Protein AF-A0AAX3M0J1-F1 (afdb_monomer_lite)

Secondary structure (DSSP, 8-state):
-----HHHHHHHHHHHHHHTTTT-TTSS-TTTHHHHHHHHHHHHHHHHHHTT-PPPHHHHHHHHHHHHHHHHHTTTT-TTSS-TTTHHHHHHHHHHHHHHHHHHH-

Radius of gyration: 13.35 Å; chains: 1; bounding box: 36×24×36 Å

Structure (mmCIF, N/CA/C/O backbone):
data_AF-A0AAX3M0J1-F1
#
_entry.id   AF-A0AAX3M0J1-F1
#
loop_
_atom_site.group_PDB
_atom_site.id
_atom_site.type_symbol
_atom_site.label_atom_id
_atom_site.label_alt_id
_atom_site.label_comp_id
_atom_site.label_asym_id
_atom_site.label_entity_id
_atom_site.label_seq_id
_atom_site.pdbx_PDB_ins_code
_atom_site.Cartn_x
_atom_site.Cartn_y
_atom_site.Cartn_z
_atom_site.occupancy
_atom_site.B_iso_or_equiv
_atom_site.auth_seq_id
_atom_site.auth_comp_id
_atom_site.auth_asym_id
_atom_site.auth_atom_id
_atom_site.pdbx_PDB_model_num
ATOM 1 N N . MET A 1 1 ? 8.842 8.245 16.466 1.00 41.84 1 MET A N 1
ATOM 2 C CA . MET A 1 1 ? 8.418 8.727 15.136 1.00 41.84 1 MET A CA 1
ATOM 3 C C . MET A 1 1 ? 7.185 9.591 15.330 1.00 41.84 1 MET A C 1
ATOM 5 O O . MET A 1 1 ? 6.396 9.239 16.206 1.00 41.84 1 MET A O 1
ATOM 9 N N . PRO A 1 2 ? 7.037 10.729 14.630 1.00 50.03 2 PRO A N 1
ATOM 10 C CA . PRO A 1 2 ? 5.762 11.441 14.622 1.00 50.03 2 PRO A CA 1
ATOM 11 C C . PRO A 1 2 ? 4.658 10.449 14.244 1.00 50.03 2 PRO A C 1
ATOM 13 O O . PRO A 1 2 ? 4.861 9.581 13.398 1.00 50.03 2 PRO A O 1
ATOM 16 N N . GLN A 1 3 ? 3.536 10.514 14.950 1.00 72.75 3 GLN A N 1
ATOM 17 C CA . GLN A 1 3 ? 2.428 9.594 14.745 1.00 72.75 3 GLN A CA 1
ATOM 18 C C . GLN A 1 3 ? 1.846 9.859 13.352 1.00 72.75 3 GLN A C 1
ATOM 20 O O . GLN A 1 3 ? 1.326 10.943 13.101 1.00 72.75 3 GLN A O 1
ATOM 25 N N . LEU A 1 4 ? 2.021 8.911 12.426 1.00 88.25 4 LEU A N 1
ATOM 26 C CA . LEU A 1 4 ? 1.467 9.014 11.080 1.00 88.25 4 LEU A CA 1
ATOM 27 C C . LEU A 1 4 ? -0.063 9.045 11.183 1.00 88.25 4 LEU A C 1
ATOM 29 O O . LEU A 1 4 ? -0.662 8.186 11.830 1.00 88.25 4 LEU A O 1
ATOM 33 N N . GLU A 1 5 ? -0.701 10.032 10.561 1.00 94.75 5 GLU A N 1
ATOM 34 C CA . GLU A 1 5 ? -2.160 10.149 10.572 1.00 94.75 5 GLU A CA 1
ATOM 35 C C . GLU A 1 5 ? -2.789 9.348 9.416 1.00 94.75 5 GLU A C 1
ATOM 37 O O . GLU A 1 5 ? -2.217 9.303 8.320 1.00 94.75 5 GLU A O 1
ATOM 42 N N . PRO A 1 6 ? -4.014 8.797 9.564 1.00 96.25 6 PRO A N 1
ATOM 43 C CA . PRO A 1 6 ? -4.649 7.996 8.512 1.00 96.25 6 PRO A CA 1
ATOM 44 C C . PRO A 1 6 ? -4.729 8.694 7.146 1.00 96.25 6 PRO A C 1
ATOM 46 O O . PRO A 1 6 ? -4.497 8.082 6.105 1.00 96.25 6 PRO A O 1
ATOM 49 N N . LYS A 1 7 ? -4.992 10.008 7.130 1.00 96.12 7 LYS A N 1
ATOM 50 C CA . LYS A 1 7 ? -5.038 10.801 5.888 1.00 96.12 7 LYS A CA 1
ATOM 51 C C . LYS A 1 7 ? -3.669 10.931 5.211 1.00 96.12 7 LYS A C 1
ATOM 53 O O . LYS A 1 7 ? -3.607 10.984 3.981 1.00 96.12 7 LYS A O 1
ATOM 58 N N . GLN A 1 8 ? -2.591 10.990 5.994 1.00 96.81 8 GLN A N 1
ATOM 59 C CA . GLN A 1 8 ? -1.225 11.048 5.473 1.00 96.81 8 GLN A CA 1
ATOM 60 C C . GLN A 1 8 ? -0.845 9.696 4.870 1.00 96.81 8 GLN A C 1
ATOM 62 O O . GLN A 1 8 ? -0.467 9.658 3.703 1.00 96.81 8 GLN A O 1
ATOM 67 N N . ALA A 1 9 ? -1.071 8.600 5.604 1.00 97.31 9 ALA A N 1
ATOM 68 C CA . ALA A 1 9 ? -0.855 7.240 5.108 1.00 97.31 9 ALA A CA 1
ATOM 69 C C . ALA A 1 9 ? -1.608 6.984 3.791 1.00 97.31 9 ALA A C 1
ATOM 71 O O . ALA A 1 9 ? -1.021 6.523 2.816 1.00 97.31 9 ALA A O 1
ATOM 72 N N . ALA A 1 10 ? -2.881 7.389 3.715 1.00 98.00 10 ALA A N 1
ATOM 73 C CA . ALA A 1 10 ? -3.682 7.254 2.499 1.00 98.00 10 ALA A CA 1
ATOM 74 C C . ALA A 1 10 ? -3.062 7.990 1.301 1.00 98.00 10 ALA A C 1
ATOM 76 O O . ALA A 1 10 ? -3.041 7.463 0.194 1.00 98.00 10 ALA A O 1
ATOM 77 N N . SER A 1 11 ? -2.552 9.204 1.524 1.00 98.12 11 SER A N 1
ATOM 78 C CA . SER A 1 11 ? -1.923 10.012 0.473 1.00 98.12 11 SER A CA 1
ATOM 79 C C . SER A 1 11 ? -0.589 9.422 0.012 1.00 98.12 11 SER A C 1
ATOM 81 O O . SER A 1 11 ? -0.258 9.509 -1.166 1.00 98.12 11 SER A O 1
ATOM 83 N N . ILE A 1 12 ? 0.180 8.822 0.923 1.00 98.25 12 ILE A N 1
ATOM 84 C CA . ILE A 1 12 ? 1.450 8.165 0.596 1.00 98.25 12 ILE A CA 1
ATOM 85 C C . ILE A 1 12 ? 1.195 6.900 -0.233 1.00 98.25 12 ILE A C 1
ATOM 87 O O . ILE A 1 12 ? 1.808 6.740 -1.283 1.00 98.25 12 ILE A O 1
ATOM 91 N N . ILE A 1 13 ? 0.241 6.052 0.168 1.00 98.06 13 ILE A N 1
ATOM 92 C CA . ILE A 1 13 ? -0.112 4.836 -0.588 1.00 98.06 13 ILE A CA 1
ATOM 93 C C . ILE A 1 13 ? -0.661 5.200 -1.978 1.00 98.06 13 ILE A C 1
ATOM 95 O O . ILE A 1 13 ? -0.344 4.545 -2.965 1.00 98.06 13 ILE A O 1
ATOM 99 N N . GLU A 1 14 ? -1.438 6.279 -2.098 1.00 98.19 14 GLU A N 1
ATOM 100 C CA . GLU A 1 14 ? -1.921 6.765 -3.399 1.00 98.19 14 GLU A CA 1
ATOM 101 C C . GLU A 1 14 ? -0.766 7.206 -4.314 1.00 98.19 14 GLU A C 1
ATOM 103 O O . GLU A 1 14 ? -0.765 6.890 -5.504 1.00 98.19 14 GLU A O 1
ATOM 108 N N . LYS A 1 15 ? 0.257 7.872 -3.759 1.00 98.12 15 LYS A N 1
ATOM 109 C CA . LYS A 1 15 ? 1.487 8.197 -4.496 1.00 98.12 15 LYS A CA 1
ATOM 110 C C . LYS A 1 15 ? 2.285 6.950 -4.861 1.00 98.12 15 LYS A C 1
ATOM 112 O O . LYS A 1 15 ? 2.842 6.920 -5.949 1.00 98.12 15 LYS A O 1
ATOM 117 N N . TRP A 1 16 ? 2.335 5.944 -3.987 1.00 97.19 16 TRP A N 1
ATOM 118 C CA . TRP A 1 16 ? 3.018 4.677 -4.260 1.00 97.19 16 TRP A CA 1
ATOM 119 C C . TRP A 1 16 ? 2.412 3.964 -5.469 1.00 97.19 16 TRP A C 1
ATOM 121 O O . TRP A 1 16 ? 3.145 3.601 -6.381 1.00 97.19 16 TRP A O 1
ATOM 131 N N . ILE A 1 17 ? 1.078 3.866 -5.535 1.00 97.69 17 ILE A N 1
ATOM 132 C CA . ILE A 1 17 ? 0.366 3.280 -6.684 1.00 97.69 17 ILE A CA 1
ATOM 133 C C . ILE A 1 17 ? 0.780 3.955 -8.000 1.00 97.69 17 ILE A C 1
ATOM 135 O O . ILE A 1 17 ? 0.978 3.270 -9.003 1.00 97.69 17 ILE A O 1
ATOM 139 N N . ALA A 1 18 ? 0.905 5.286 -7.995 1.00 96.94 18 ALA A N 1
ATOM 140 C CA . ALA A 1 18 ? 1.310 6.054 -9.168 1.00 96.94 18 ALA A CA 1
ATOM 141 C C . ALA A 1 18 ? 2.808 5.911 -9.483 1.00 96.94 18 ALA A C 1
ATOM 143 O O . ALA A 1 18 ? 3.170 5.736 -10.637 1.00 96.94 18 ALA A O 1
ATOM 144 N N . PHE A 1 19 ? 3.674 5.972 -8.470 1.00 94.81 19 PHE A N 1
ATOM 145 C CA . PHE A 1 19 ? 5.121 5.803 -8.623 1.00 94.81 19 PHE A CA 1
ATOM 146 C C . PHE A 1 19 ? 5.478 4.423 -9.180 1.00 94.81 19 PHE A C 1
ATOM 148 O O . PHE A 1 19 ? 6.333 4.311 -10.049 1.00 94.81 19 PHE A O 1
ATOM 155 N N . TYR A 1 20 ? 4.794 3.389 -8.694 1.00 93.94 20 TYR A N 1
ATOM 156 C CA . TYR A 1 20 ? 4.996 2.002 -9.093 1.00 93.94 20 TYR A CA 1
ATOM 157 C C . TYR A 1 20 ? 4.130 1.611 -10.303 1.00 93.94 20 TYR A C 1
ATOM 159 O O . TYR A 1 20 ? 3.994 0.435 -10.610 1.00 93.94 20 TYR A O 1
ATOM 167 N N . ASP A 1 21 ? 3.482 2.572 -10.972 1.00 95.06 21 ASP A N 1
ATOM 168 C CA . ASP A 1 21 ? 2.707 2.361 -12.202 1.00 95.06 21 ASP A CA 1
ATOM 169 C C . ASP A 1 21 ? 1.727 1.162 -12.141 1.00 95.06 21 ASP A C 1
ATOM 171 O O . ASP A 1 21 ? 1.493 0.451 -13.124 1.00 95.06 21 ASP A O 1
ATOM 175 N N . MET A 1 22 ? 1.109 0.916 -10.978 1.00 96.06 22 MET A N 1
ATOM 176 C CA . MET A 1 22 ? 0.355 -0.328 -10.739 1.00 96.06 22 MET A CA 1
ATOM 177 C C . MET A 1 22 ? -0.923 -0.438 -11.587 1.00 96.06 22 MET A C 1
ATOM 179 O O . MET A 1 22 ? -1.473 -1.523 -11.786 1.00 96.06 22 MET A O 1
ATOM 183 N N . ASP A 1 23 ? -1.427 0.688 -12.091 1.00 93.94 23 ASP A N 1
ATOM 184 C CA . ASP A 1 23 ? -2.578 0.741 -12.995 1.00 93.94 23 ASP A CA 1
ATOM 185 C C . ASP A 1 23 ? -2.206 0.525 -14.471 1.00 93.94 23 ASP A C 1
ATOM 187 O O . ASP A 1 23 ? -3.087 0.306 -15.307 1.00 93.94 23 ASP A O 1
ATOM 191 N N . ASN A 1 24 ? -0.918 0.567 -14.815 1.00 94.44 24 ASN A N 1
ATOM 192 C CA . ASN A 1 24 ? -0.455 0.507 -16.191 1.00 94.44 24 ASN A CA 1
ATOM 193 C C . ASN A 1 24 ? -0.037 -0.915 -16.579 1.00 94.44 24 ASN A C 1
ATOM 195 O O . ASN A 1 24 ? 1.117 -1.296 -16.436 1.00 94.44 24 ASN A O 1
ATOM 199 N N . ALA A 1 25 ? -0.950 -1.683 -17.180 1.00 93.81 25 ALA A N 1
ATOM 200 C CA . ALA A 1 25 ? -0.672 -3.044 -17.661 1.00 93.81 25 ALA A CA 1
ATOM 201 C C . ALA A 1 25 ? 0.529 -3.170 -18.616 1.00 93.81 25 ALA A C 1
ATOM 203 O O . ALA A 1 25 ? 1.035 -4.266 -18.813 1.00 93.81 25 ALA A O 1
ATOM 204 N N . LYS A 1 26 ? 0.952 -2.074 -19.257 1.00 95.69 26 LYS A N 1
ATOM 205 C CA . LYS A 1 26 ? 2.095 -2.070 -20.180 1.00 95.69 26 LYS A CA 1
ATOM 206 C C . LYS A 1 26 ? 3.432 -1.805 -19.486 1.00 95.69 26 LYS A C 1
ATOM 208 O O . LYS A 1 26 ? 4.456 -1.967 -20.136 1.00 95.69 26 LYS A O 1
ATOM 213 N N . ALA A 1 27 ? 3.417 -1.365 -18.227 1.00 93.50 27 ALA A N 1
ATOM 214 C CA . ALA A 1 27 ? 4.618 -1.201 -17.409 1.00 93.50 27 ALA A CA 1
ATOM 215 C C . ALA A 1 27 ? 5.101 -2.531 -16.806 1.00 93.50 27 ALA A C 1
ATOM 217 O O . ALA A 1 27 ? 6.188 -2.580 -16.244 1.00 93.50 27 ALA A O 1
ATOM 218 N N . TRP A 1 28 ? 4.301 -3.593 -16.940 1.00 94.88 28 TRP A N 1
ATOM 219 C CA . TRP A 1 28 ? 4.502 -4.874 -16.277 1.00 94.88 28 TRP A CA 1
ATOM 220 C C . TRP A 1 28 ? 4.569 -6.020 -17.272 1.00 94.88 28 TRP A C 1
ATOM 222 O O . TRP A 1 28 ? 3.872 -6.022 -18.295 1.00 94.88 28 TRP A O 1
ATOM 232 N N . ASP A 1 29 ? 5.360 -7.031 -16.925 1.00 94.81 29 ASP A N 1
ATOM 233 C CA . ASP A 1 29 ? 5.315 -8.308 -17.612 1.00 94.81 29 ASP A CA 1
ATOM 234 C C . ASP A 1 29 ? 3.943 -8.960 -17.426 1.00 94.81 29 ASP A C 1
ATOM 236 O O . ASP A 1 29 ? 3.252 -8.786 -16.419 1.00 94.81 29 ASP A O 1
ATOM 240 N N . LYS A 1 30 ? 3.508 -9.703 -18.447 1.00 93.50 30 LYS A N 1
ATOM 241 C CA . LYS A 1 30 ? 2.152 -10.273 -18.487 1.00 93.50 30 LYS A CA 1
ATOM 242 C C . LYS A 1 30 ? 1.883 -11.252 -17.350 1.00 93.50 30 LYS A C 1
ATOM 244 O O . LYS A 1 30 ? 0.725 -11.384 -16.956 1.00 93.50 30 LYS A O 1
ATOM 249 N N . ASP A 1 31 ? 2.926 -11.922 -16.878 1.00 94.88 31 ASP A N 1
ATOM 250 C CA . ASP A 1 31 ? 2.833 -12.926 -15.823 1.00 94.88 31 ASP A CA 1
ATOM 251 C C . ASP A 1 31 ? 2.810 -12.272 -14.429 1.00 94.88 31 ASP A C 1
ATOM 253 O O . ASP A 1 31 ? 2.113 -12.767 -13.544 1.00 94.88 31 ASP A O 1
ATOM 257 N N . ASP A 1 32 ? 3.437 -11.100 -14.272 1.00 92.06 32 ASP A N 1
ATOM 258 C CA . ASP A 1 32 ? 3.481 -10.348 -13.008 1.00 92.06 32 ASP A CA 1
ATOM 259 C C . ASP A 1 32 ? 2.281 -9.409 -12.842 1.00 92.06 32 ASP A C 1
ATOM 261 O O . ASP A 1 32 ? 1.769 -9.201 -11.738 1.00 92.06 32 ASP A O 1
ATOM 265 N N . TYR A 1 33 ? 1.774 -8.848 -13.944 1.00 94.94 33 TYR A N 1
ATOM 266 C CA . TYR A 1 33 ? 0.700 -7.858 -13.895 1.00 94.94 33 TYR A CA 1
ATOM 267 C C . TYR A 1 33 ? -0.566 -8.311 -13.137 1.00 94.94 33 TYR A C 1
ATOM 269 O O . TYR A 1 33 ? -1.164 -7.479 -12.448 1.00 94.94 33 TYR A O 1
ATOM 277 N N . PRO A 1 34 ? -1.013 -9.584 -13.194 1.00 95.56 34 PRO A N 1
ATOM 278 C CA . PRO A 1 34 ? -2.128 -10.053 -12.375 1.00 95.56 34 PRO A CA 1
ATOM 279 C C . PRO A 1 34 ? -1.917 -9.832 -10.872 1.00 95.56 34 PRO A C 1
ATOM 281 O O . PRO A 1 34 ? -2.851 -9.394 -10.191 1.00 95.56 34 PRO A O 1
ATOM 284 N N . PHE A 1 35 ? -0.704 -10.081 -10.368 1.00 94.75 35 PHE A N 1
ATOM 285 C CA . PHE A 1 35 ? -0.339 -9.812 -8.979 1.00 94.75 35 PHE A CA 1
ATOM 286 C C . PHE A 1 35 ? -0.383 -8.307 -8.700 1.00 94.75 35 PHE A C 1
ATOM 288 O O . PHE A 1 35 ? -1.130 -7.869 -7.824 1.00 94.75 35 PHE A O 1
ATOM 295 N N . ILE A 1 36 ? 0.288 -7.498 -9.527 1.00 96.88 36 ILE A N 1
ATOM 296 C CA . ILE A 1 36 ? 0.321 -6.033 -9.383 1.00 96.88 36 ILE A CA 1
ATOM 297 C C . ILE A 1 36 ? -1.088 -5.430 -9.360 1.00 96.88 36 ILE A C 1
ATOM 299 O O . ILE A 1 36 ? -1.425 -4.609 -8.503 1.00 96.88 36 ILE A O 1
ATOM 303 N N . GLN A 1 37 ? -1.958 -5.868 -10.270 1.00 96.69 37 GLN A N 1
ATOM 304 C CA . GLN A 1 37 ? -3.333 -5.392 -10.341 1.00 96.69 37 GLN A CA 1
ATOM 305 C C . GLN A 1 37 ? -4.143 -5.795 -9.098 1.00 96.69 37 GLN A C 1
ATOM 307 O O . GLN A 1 37 ? -4.974 -5.011 -8.624 1.00 96.69 37 GLN A O 1
ATOM 312 N N . SER A 1 38 ? -3.945 -7.010 -8.580 1.00 96.94 38 SER A N 1
ATOM 313 C CA . SER A 1 38 ? -4.584 -7.467 -7.342 1.00 96.94 38 SER A CA 1
ATOM 314 C C . SER A 1 38 ? -4.153 -6.601 -6.1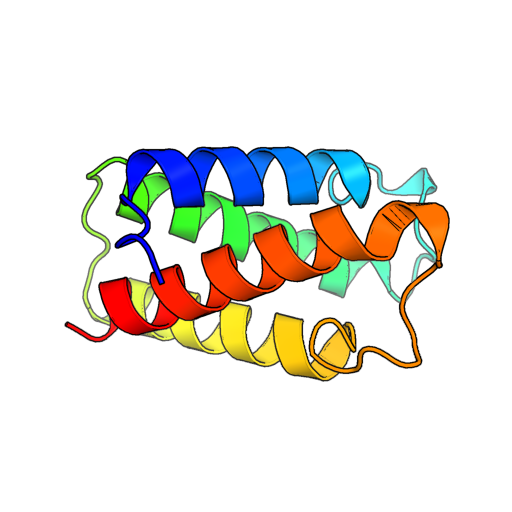55 1.00 96.94 38 SER A C 1
ATOM 316 O O . SER A 1 38 ? -5.002 -6.042 -5.455 1.00 96.94 38 SER A O 1
ATOM 318 N N . SER A 1 39 ? -2.848 -6.382 -6.006 1.00 97.56 39 SER A N 1
ATOM 319 C CA . SER A 1 39 ? -2.255 -5.560 -4.949 1.00 97.56 39 SER A CA 1
ATOM 320 C C . SER A 1 39 ? -2.718 -4.102 -5.028 1.00 97.56 39 SER A C 1
ATOM 322 O O . SER A 1 39 ? -3.096 -3.514 -4.015 1.00 97.56 39 SER A O 1
ATOM 324 N N . CYS A 1 40 ? -2.858 -3.536 -6.233 1.00 97.88 40 CYS A N 1
ATOM 325 C CA . CYS A 1 40 ? -3.435 -2.200 -6.429 1.00 97.88 40 CYS A CA 1
ATOM 326 C C . CYS A 1 40 ? -4.875 -2.103 -5.886 1.00 97.88 40 CYS A C 1
ATOM 328 O O . CYS A 1 40 ? -5.245 -1.128 -5.223 1.00 97.88 40 CYS A O 1
ATOM 330 N N . LYS A 1 41 ? -5.710 -3.131 -6.106 1.00 98.06 41 LYS A N 1
ATOM 331 C CA . LYS A 1 41 ? -7.083 -3.173 -5.561 1.00 98.06 41 LYS A CA 1
ATOM 332 C C . LYS A 1 41 ? -7.081 -3.245 -4.033 1.00 98.06 41 LYS A C 1
ATOM 334 O O . LYS A 1 41 ? -7.915 -2.589 -3.397 1.00 98.06 41 LYS A O 1
ATOM 339 N N . VAL A 1 42 ? -6.155 -4.004 -3.447 1.00 98.19 42 VAL A N 1
ATOM 340 C CA . VAL A 1 42 ? -5.970 -4.078 -1.991 1.00 98.19 42 VAL A CA 1
ATOM 341 C C . VAL A 1 42 ? -5.574 -2.711 -1.435 1.00 98.19 42 VAL A C 1
ATOM 343 O O . VAL A 1 42 ? -6.261 -2.195 -0.552 1.00 98.19 42 VAL A O 1
ATOM 346 N N . MET A 1 43 ? -4.561 -2.062 -2.011 1.00 98.38 43 MET A N 1
ATOM 347 C CA . MET A 1 43 ? -4.106 -0.735 -1.588 1.00 98.38 43 MET A CA 1
ATOM 348 C C . MET A 1 43 ? -5.203 0.326 -1.704 1.00 98.38 43 MET A C 1
ATOM 350 O O . MET A 1 43 ? -5.407 1.117 -0.786 1.00 98.38 43 MET A O 1
ATOM 354 N N . ARG A 1 44 ? -5.997 0.312 -2.781 1.00 98.38 44 ARG A N 1
ATOM 355 C CA . ARG A 1 44 ? -7.162 1.205 -2.921 1.00 98.38 44 ARG A CA 1
ATOM 356 C C . ARG A 1 44 ? -8.229 0.957 -1.859 1.00 98.38 44 ARG A C 1
ATOM 358 O O . ARG A 1 44 ? -8.850 1.907 -1.380 1.00 98.38 44 ARG A O 1
ATOM 365 N N . SER A 1 45 ? -8.440 -0.297 -1.475 1.00 98.25 45 SER A N 1
ATOM 366 C CA . SER A 1 45 ? -9.358 -0.650 -0.386 1.00 98.25 45 SER A CA 1
ATOM 367 C C . SER A 1 45 ? -8.823 -0.163 0.965 1.00 98.25 45 SER A C 1
ATOM 369 O O . SER A 1 45 ? -9.577 0.394 1.764 1.00 98.25 45 SER A O 1
ATOM 371 N N . ALA A 1 46 ? -7.512 -0.271 1.182 1.00 98.00 46 ALA A N 1
ATOM 372 C CA . ALA A 1 46 ? -6.828 0.260 2.354 1.00 98.00 46 ALA A CA 1
ATOM 373 C C . ALA A 1 46 ? -6.946 1.796 2.443 1.00 98.00 46 ALA A C 1
ATOM 375 O O . ALA A 1 46 ? -7.337 2.328 3.482 1.00 98.00 46 ALA A O 1
ATOM 376 N N . ILE A 1 47 ? -6.741 2.510 1.327 1.00 98.44 47 ILE A N 1
ATOM 377 C CA . ILE A 1 47 ? -6.959 3.964 1.213 1.00 98.44 47 ILE A CA 1
ATOM 378 C C . ILE A 1 47 ? -8.395 4.341 1.601 1.00 98.44 47 ILE A C 1
ATOM 380 O O . ILE A 1 47 ? -8.601 5.309 2.337 1.00 98.44 47 ILE A O 1
ATOM 384 N N . GLN A 1 48 ? -9.405 3.596 1.135 1.00 97.88 48 GLN A N 1
ATOM 385 C CA . GLN A 1 48 ? -10.801 3.858 1.510 1.00 97.88 48 GLN A CA 1
ATOM 386 C C . GLN A 1 48 ? -11.023 3.716 3.022 1.00 97.88 48 GLN A C 1
ATOM 388 O O . GLN A 1 48 ? -11.680 4.571 3.622 1.00 97.88 48 GLN A O 1
ATOM 393 N N . ALA A 1 49 ? -10.442 2.686 3.640 1.00 97.25 49 ALA A N 1
ATOM 394 C CA . ALA A 1 49 ? -10.538 2.470 5.079 1.00 97.25 49 ALA A CA 1
ATOM 395 C C . ALA A 1 49 ? -9.872 3.599 5.884 1.00 97.25 49 ALA A C 1
ATOM 397 O O . ALA A 1 49 ? -10.491 4.147 6.796 1.00 97.25 49 ALA A O 1
ATOM 398 N N . LEU A 1 50 ? -8.667 4.021 5.491 1.00 97.06 50 LEU A N 1
ATOM 399 C CA . LEU A 1 50 ? -7.952 5.156 6.092 1.00 97.06 50 LEU A CA 1
ATOM 400 C C . LEU A 1 50 ? -8.708 6.486 5.944 1.00 97.06 50 LEU A C 1
ATOM 402 O O . LEU A 1 50 ? -8.611 7.366 6.799 1.00 97.06 50 LEU A O 1
ATOM 406 N N . ARG A 1 51 ? -9.493 6.638 4.870 1.00 97.06 51 ARG A N 1
ATOM 407 C CA . ARG A 1 51 ? -10.373 7.795 4.630 1.00 97.06 51 ARG A CA 1
ATOM 408 C C . ARG A 1 51 ? -11.711 7.709 5.386 1.00 97.06 51 ARG A C 1
ATOM 410 O O . ARG A 1 51 ? -12.558 8.580 5.206 1.00 97.06 51 ARG A O 1
ATOM 417 N N . GLY A 1 52 ? -11.894 6.710 6.254 1.00 94.56 52 GLY A N 1
ATOM 418 C CA . GLY A 1 52 ? -13.043 6.582 7.156 1.00 94.56 52 GLY A CA 1
ATOM 419 C C . GLY A 1 52 ? -14.156 5.653 6.666 1.00 94.56 52 GLY A C 1
ATOM 420 O O . GLY A 1 52 ? -15.170 5.511 7.349 1.00 94.56 52 GLY A O 1
ATOM 421 N N . LYS A 1 53 ? -13.994 4.988 5.515 1.00 95.06 53 LYS A N 1
ATOM 422 C CA . LYS A 1 53 ? -14.955 3.982 5.045 1.00 95.06 53 LYS A CA 1
ATOM 423 C C . LYS A 1 53 ? -14.633 2.631 5.681 1.00 95.06 53 LYS A C 1
ATOM 425 O O . LYS A 1 53 ? -13.871 1.848 5.124 1.00 95.06 53 LYS A O 1
ATOM 430 N N . ALA A 1 54 ? -15.207 2.374 6.853 1.00 88.94 54 ALA A N 1
ATOM 431 C CA . ALA A 1 54 ? -14.956 1.151 7.610 1.00 88.94 54 ALA A CA 1
ATOM 432 C C . ALA A 1 54 ? -15.349 -0.111 6.804 1.00 88.94 54 ALA A C 1
ATOM 434 O O . ALA A 1 54 ? -16.531 -0.276 6.492 1.00 88.94 54 ALA A O 1
ATOM 435 N N . PRO A 1 55 ? -14.394 -1.001 6.470 1.00 92.81 55 PRO A N 1
ATOM 436 C CA . PRO A 1 55 ? -14.695 -2.272 5.815 1.00 92.81 55 PRO A CA 1
ATOM 437 C C . PRO A 1 55 ? -15.319 -3.262 6.806 1.00 92.81 55 PRO A C 1
ATOM 439 O O . PRO A 1 55 ? -15.079 -3.184 8.020 1.00 92.81 55 PRO A O 1
ATOM 442 N N . ALA A 1 56 ? -16.080 -4.231 6.295 1.00 94.81 56 ALA A N 1
ATOM 443 C CA . ALA A 1 56 ? -16.594 -5.324 7.116 1.00 94.81 56 ALA A CA 1
ATOM 444 C C . ALA A 1 56 ? -15.434 -6.162 7.706 1.00 94.81 56 ALA A C 1
ATOM 446 O O . ALA A 1 56 ? -14.349 -6.201 7.125 1.00 94.81 56 ALA A O 1
ATOM 447 N N . PRO A 1 57 ? -15.611 -6.876 8.837 1.00 92.75 57 PRO A N 1
ATOM 448 C CA . PRO A 1 57 ? -14.507 -7.592 9.491 1.00 92.75 57 PRO A CA 1
ATOM 449 C C . PRO A 1 57 ? -13.769 -8.603 8.595 1.00 92.75 57 PRO A C 1
ATOM 451 O O . PRO A 1 57 ? -12.552 -8.748 8.682 1.00 92.75 57 PRO A O 1
ATOM 454 N N . ASN A 1 58 ? -14.492 -9.295 7.714 1.00 93.88 58 ASN A N 1
ATOM 455 C CA . ASN A 1 58 ? -13.921 -10.228 6.741 1.00 93.88 58 ASN A CA 1
ATOM 456 C C . ASN A 1 58 ? -13.130 -9.512 5.633 1.00 93.88 58 ASN A C 1
ATOM 458 O O . ASN A 1 58 ? -12.057 -9.975 5.259 1.00 93.88 58 ASN A O 1
ATOM 462 N N . GLU A 1 59 ? -13.639 -8.392 5.120 1.00 94.81 59 GLU A N 1
ATOM 463 C CA . GLU A 1 59 ? -12.943 -7.544 4.147 1.00 94.81 59 GLU A CA 1
ATOM 464 C C . GLU A 1 59 ? -11.681 -6.955 4.761 1.00 94.81 59 GLU A C 1
ATOM 466 O O . GLU A 1 59 ? -10.626 -6.955 4.139 1.00 94.81 59 GLU A O 1
ATOM 471 N N . ARG A 1 60 ? -11.767 -6.537 6.022 1.00 9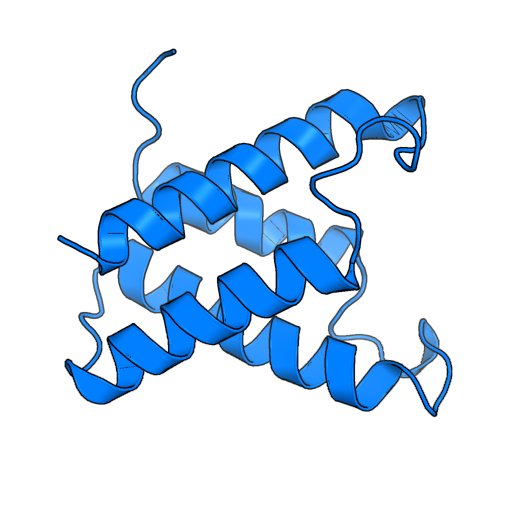5.62 60 ARG A N 1
ATOM 472 C CA . ARG A 1 60 ? -10.641 -5.998 6.764 1.00 95.62 60 ARG A CA 1
ATOM 473 C C . ARG A 1 60 ? -9.474 -6.981 6.841 1.00 95.62 60 ARG A C 1
ATOM 475 O O . ARG A 1 60 ? -8.349 -6.605 6.535 1.00 95.62 60 ARG A O 1
ATOM 482 N N . ARG A 1 61 ? -9.750 -8.246 7.181 1.00 95.69 61 ARG A N 1
ATOM 483 C CA . ARG A 1 61 ? -8.737 -9.318 7.200 1.00 95.69 61 ARG A CA 1
ATOM 484 C C . ARG A 1 61 ? -8.114 -9.553 5.827 1.00 95.69 61 ARG A C 1
ATOM 486 O O . ARG A 1 61 ? -6.915 -9.764 5.750 1.00 95.69 61 ARG A O 1
ATOM 493 N N . LYS A 1 62 ? -8.912 -9.490 4.755 1.00 96.50 62 LYS A N 1
ATOM 494 C CA . LYS A 1 62 ? -8.406 -9.623 3.379 1.00 96.50 62 LYS A CA 1
ATOM 495 C C . LYS A 1 62 ? -7.502 -8.461 2.977 1.00 96.50 62 LYS A C 1
ATOM 497 O O . LYS A 1 62 ? -6.517 -8.689 2.293 1.00 96.50 62 LYS A O 1
ATOM 502 N N . ILE A 1 63 ? -7.836 -7.236 3.391 1.00 97.75 63 ILE A N 1
ATOM 503 C CA . ILE A 1 63 ? -6.994 -6.063 3.133 1.00 97.75 63 ILE A CA 1
ATOM 504 C C . ILE A 1 63 ? -5.663 -6.209 3.870 1.00 97.75 63 ILE A C 1
ATOM 506 O O . ILE A 1 63 ? -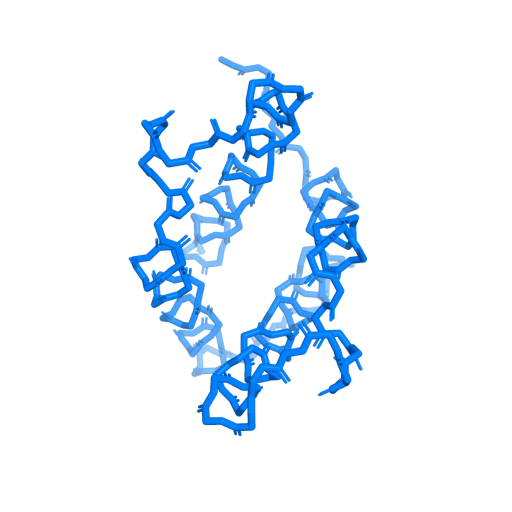4.629 -5.986 3.265 1.00 97.75 63 ILE A O 1
ATOM 510 N N . VAL A 1 64 ? -5.691 -6.609 5.145 1.00 97.88 64 VAL A N 1
ATOM 511 C CA . VAL A 1 64 ? -4.472 -6.851 5.931 1.00 97.88 64 VAL A CA 1
ATOM 512 C C . VAL A 1 64 ? -3.597 -7.915 5.271 1.00 97.88 64 VAL A C 1
ATOM 514 O O . VAL A 1 64 ? -2.461 -7.605 4.943 1.00 97.88 64 VAL A O 1
ATOM 517 N N . ALA A 1 65 ? -4.151 -9.099 4.987 1.00 97.50 65 ALA A N 1
ATOM 518 C CA . ALA A 1 65 ? -3.399 -10.184 4.356 1.00 97.50 65 ALA A CA 1
ATOM 519 C C . ALA A 1 65 ? -2.792 -9.756 3.012 1.00 97.50 65 ALA A C 1
ATOM 521 O O . ALA A 1 65 ? -1.611 -9.945 2.791 1.00 97.50 65 ALA A O 1
ATOM 522 N N . GLY A 1 66 ? -3.558 -9.081 2.148 1.00 97.62 66 GLY A N 1
ATOM 523 C CA . GLY A 1 66 ? -3.025 -8.637 0.859 1.00 97.62 66 GLY A CA 1
ATOM 524 C C . GLY A 1 66 ? -1.985 -7.510 0.949 1.00 97.62 66 GLY A C 1
ATOM 525 O O . GLY A 1 66 ? -1.224 -7.324 0.006 1.00 97.62 66 GLY A O 1
ATOM 526 N N . LEU A 1 67 ? -1.963 -6.724 2.033 1.00 97.62 67 LEU A N 1
ATOM 527 C CA . LEU A 1 67 ? -0.889 -5.754 2.278 1.00 97.62 67 LEU A CA 1
ATOM 528 C C . LEU A 1 67 ? 0.372 -6.447 2.803 1.00 97.62 67 LEU A C 1
ATOM 530 O O . LEU A 1 67 ? 1.461 -6.021 2.445 1.00 97.62 67 LEU A O 1
ATOM 534 N N . GLU A 1 68 ? 0.224 -7.479 3.635 1.00 96.25 68 GLU A N 1
ATOM 535 C CA . GLU A 1 68 ? 1.335 -8.320 4.101 1.00 96.25 68 GLU A CA 1
ATOM 536 C C . GLU A 1 68 ? 1.956 -9.079 2.917 1.00 96.25 68 GLU A C 1
ATOM 538 O O . GLU A 1 68 ? 3.146 -8.921 2.672 1.00 96.25 68 GLU A O 1
ATOM 543 N N . ASP A 1 69 ? 1.133 -9.747 2.099 1.00 95.38 69 ASP A N 1
ATOM 544 C CA . ASP A 1 69 ? 1.570 -10.425 0.869 1.00 95.38 69 ASP A CA 1
ATOM 545 C C . ASP A 1 69 ? 2.322 -9.463 -0.071 1.00 95.38 69 ASP A C 1
ATOM 547 O O . ASP A 1 69 ? 3.322 -9.828 -0.679 1.00 95.38 69 ASP A O 1
ATOM 551 N N . TRP A 1 70 ? 1.865 -8.207 -0.186 1.00 95.31 70 TRP A N 1
ATOM 552 C CA . TRP A 1 70 ? 2.566 -7.198 -0.982 1.00 95.31 70 TRP A CA 1
ATOM 553 C C . TRP A 1 70 ? 3.965 -6.894 -0.448 1.00 95.31 70 TRP A C 1
ATOM 555 O O . TRP A 1 70 ? 4.895 -6.802 -1.244 1.00 95.31 70 TRP A O 1
ATOM 565 N N . LEU A 1 71 ? 4.105 -6.687 0.866 1.00 93.88 71 LEU A N 1
ATOM 566 C CA . LEU A 1 71 ? 5.397 -6.349 1.462 1.00 93.88 71 LEU A CA 1
ATOM 567 C C . LEU A 1 71 ? 6.420 -7.460 1.218 1.00 93.88 71 LEU A C 1
ATOM 569 O O . LEU A 1 71 ? 7.539 -7.143 0.815 1.00 93.88 71 LEU A O 1
ATOM 573 N N . ASP A 1 72 ? 5.995 -8.713 1.392 1.00 89.81 72 ASP A N 1
ATOM 574 C CA . ASP A 1 72 ? 6.832 -9.900 1.223 1.00 89.81 72 ASP A CA 1
ATOM 575 C C . ASP A 1 72 ? 7.226 -10.113 -0.252 1.00 89.81 72 ASP A C 1
ATOM 577 O O . ASP A 1 72 ? 8.407 -10.251 -0.572 1.00 89.81 72 ASP A O 1
ATOM 581 N N . ASP A 1 73 ? 6.256 -10.099 -1.175 1.00 89.75 73 ASP A N 1
ATOM 582 C CA . ASP A 1 73 ? 6.496 -10.453 -2.583 1.00 89.75 73 ASP A CA 1
ATOM 583 C C . ASP A 1 73 ? 7.119 -9.310 -3.405 1.00 89.75 73 ASP A C 1
ATOM 585 O O . ASP A 1 73 ? 7.742 -9.559 -4.438 1.00 89.75 73 ASP A O 1
ATOM 589 N N . SER A 1 74 ? 6.962 -8.048 -2.984 1.00 85.94 74 SER A N 1
ATOM 590 C CA . SER A 1 74 ? 7.549 -6.900 -3.689 1.00 85.94 74 SER A CA 1
ATOM 591 C C . SER A 1 74 ? 8.920 -6.480 -3.146 1.00 85.94 74 SER A C 1
ATOM 593 O O . SER A 1 74 ? 9.434 -5.448 -3.585 1.00 85.94 74 SER A O 1
ATOM 595 N N . PHE A 1 75 ? 9.466 -7.198 -2.153 1.00 83.88 75 PHE A N 1
ATOM 596 C CA . PHE A 1 75 ? 10.704 -6.858 -1.429 1.00 83.88 75 PHE A CA 1
ATOM 597 C C . PHE A 1 75 ? 10.732 -5.413 -0.901 1.00 83.88 75 PHE A C 1
ATOM 599 O O . PHE A 1 75 ? 11.783 -4.782 -0.760 1.00 83.88 75 PHE A O 1
ATOM 606 N N . MET A 1 76 ? 9.557 -4.840 -0.627 1.00 87.69 76 MET A N 1
ATOM 607 C CA . MET A 1 76 ? 9.454 -3.443 -0.201 1.00 87.69 76 MET A CA 1
ATOM 608 C C . MET A 1 76 ? 10.031 -3.235 1.200 1.00 87.69 76 MET A C 1
ATOM 610 O O . MET A 1 76 ? 10.354 -2.109 1.574 1.00 87.69 76 MET A O 1
ATOM 614 N N . ASP A 1 77 ? 10.180 -4.308 1.965 1.00 85.38 77 ASP A N 1
ATOM 615 C CA . ASP A 1 77 ? 10.782 -4.342 3.287 1.00 85.38 77 ASP A CA 1
ATOM 616 C C . ASP A 1 77 ? 12.294 -4.648 3.282 1.00 85.38 77 ASP A C 1
ATOM 618 O O . ASP A 1 77 ? 12.895 -4.616 4.358 1.00 85.38 77 ASP A O 1
ATOM 622 N N . ASP A 1 78 ? 12.926 -4.856 2.114 1.00 89.56 78 ASP A N 1
ATOM 623 C CA . ASP A 1 78 ? 14.377 -5.051 1.975 1.00 89.56 78 ASP A CA 1
ATOM 624 C C . ASP A 1 78 ? 15.081 -3.780 1.457 1.00 89.56 78 ASP A C 1
ATOM 626 O O . ASP A 1 78 ? 15.089 -3.502 0.254 1.00 89.56 78 ASP A O 1
ATOM 630 N N . PRO A 1 79 ? 15.758 -3.002 2.326 1.00 88.25 79 PRO A N 1
ATOM 631 C CA . PRO A 1 79 ? 16.445 -1.779 1.920 1.00 88.25 79 PRO A CA 1
ATOM 632 C C . PRO A 1 79 ? 17.601 -1.975 0.933 1.00 88.25 79 PRO A C 1
ATOM 634 O O . PRO A 1 79 ? 18.120 -0.970 0.435 1.00 88.25 79 PRO A O 1
ATOM 637 N N . ASN A 1 80 ? 18.064 -3.210 0.705 1.00 90.31 80 ASN A N 1
ATOM 638 C CA . ASN A 1 80 ? 19.112 -3.505 -0.274 1.00 90.31 80 ASN A CA 1
ATOM 639 C C . ASN A 1 80 ? 18.574 -3.531 -1.709 1.00 90.31 80 ASN A C 1
ATOM 641 O O . ASN A 1 80 ? 19.344 -3.268 -2.630 1.00 90.31 80 ASN A O 1
ATOM 645 N N . GLU A 1 81 ? 17.274 -3.777 -1.881 1.00 87.38 81 GLU A N 1
ATOM 646 C CA . GLU A 1 81 ? 16.584 -3.787 -3.178 1.00 87.38 81 GLU A CA 1
ATOM 647 C C . GLU A 1 81 ? 16.131 -2.376 -3.604 1.00 87.38 81 GLU A C 1
ATOM 649 O O . GLU A 1 81 ? 15.608 -2.169 -4.698 1.00 87.38 81 GLU A O 1
ATOM 654 N N . TRP A 1 82 ? 16.316 -1.364 -2.748 1.00 90.38 82 TRP A N 1
ATOM 655 C CA . TRP A 1 82 ? 15.839 -0.010 -3.028 1.00 90.38 82 TRP A CA 1
ATOM 656 C C . TRP A 1 82 ? 16.833 0.793 -3.865 1.00 90.38 82 TRP A C 1
ATOM 658 O O . TRP A 1 82 ? 17.993 0.990 -3.487 1.00 90.38 82 TRP A O 1
ATOM 668 N N . GLU A 1 83 ? 16.325 1.401 -4.935 1.00 89.12 83 GLU A N 1
ATOM 669 C CA . GLU A 1 83 ? 17.069 2.397 -5.703 1.00 89.12 83 GLU A CA 1
ATOM 670 C C . GLU A 1 83 ? 17.444 3.604 -4.834 1.00 89.12 83 GLU A C 1
ATOM 672 O O . GLU A 1 83 ? 16.622 4.161 -4.092 1.00 89.12 83 GLU A O 1
ATOM 677 N N . LYS A 1 84 ? 18.704 4.043 -4.934 1.00 90.69 84 LYS A N 1
ATOM 678 C CA . LYS A 1 84 ? 19.268 5.074 -4.045 1.00 90.69 84 LYS A CA 1
ATOM 679 C C . LYS A 1 84 ? 18.504 6.392 -4.118 1.00 90.69 84 LYS A C 1
ATOM 681 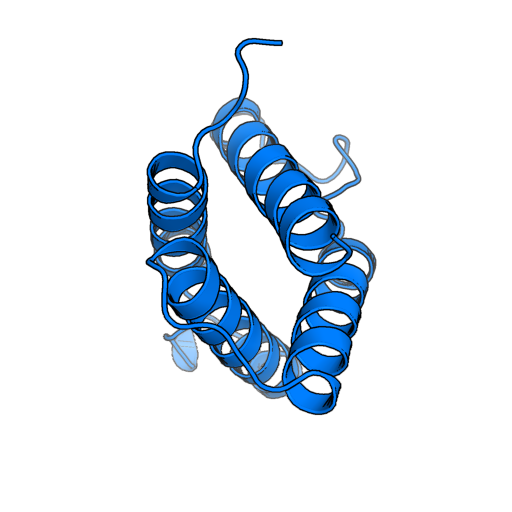O O . LYS A 1 84 ? 18.297 7.012 -3.075 1.00 90.69 84 LYS A O 1
ATOM 686 N N . GLU A 1 85 ? 18.083 6.816 -5.310 1.00 92.19 85 GLU A N 1
ATOM 687 C CA . GLU A 1 85 ? 17.277 8.030 -5.495 1.00 92.19 85 GLU A CA 1
ATOM 688 C C . GLU A 1 85 ? 15.892 7.962 -4.841 1.00 92.19 85 GLU A C 1
ATOM 690 O O . GLU A 1 85 ? 15.357 8.994 -4.437 1.00 92.19 85 GLU A O 1
ATOM 695 N N . ASN A 1 86 ? 15.330 6.761 -4.690 1.00 91.44 86 ASN A N 1
ATOM 696 C CA . ASN A 1 86 ? 13.956 6.559 -4.236 1.00 91.44 86 ASN A CA 1
ATOM 697 C C . ASN A 1 86 ? 13.879 6.122 -2.770 1.00 91.44 86 ASN A C 1
ATOM 699 O O . ASN A 1 86 ? 12.789 6.080 -2.206 1.00 91.44 86 ASN A O 1
ATOM 703 N N . LYS A 1 87 ? 15.023 5.848 -2.129 1.00 92.38 87 LYS A N 1
ATOM 704 C CA . LYS A 1 87 ? 15.123 5.270 -0.782 1.00 92.38 87 LYS A CA 1
ATOM 705 C C . LYS A 1 87 ? 14.202 5.929 0.251 1.00 92.38 87 LYS A C 1
ATOM 707 O O . LYS A 1 87 ? 13.510 5.237 0.988 1.00 92.38 87 LYS A O 1
ATOM 712 N N . ALA A 1 88 ? 14.184 7.263 0.297 1.00 93.50 88 ALA A N 1
ATOM 713 C CA . ALA A 1 88 ? 13.348 8.009 1.238 1.00 93.50 88 ALA A CA 1
ATOM 714 C C . ALA A 1 88 ? 11.850 7.790 0.976 1.00 93.50 88 ALA A C 1
ATOM 716 O O . AL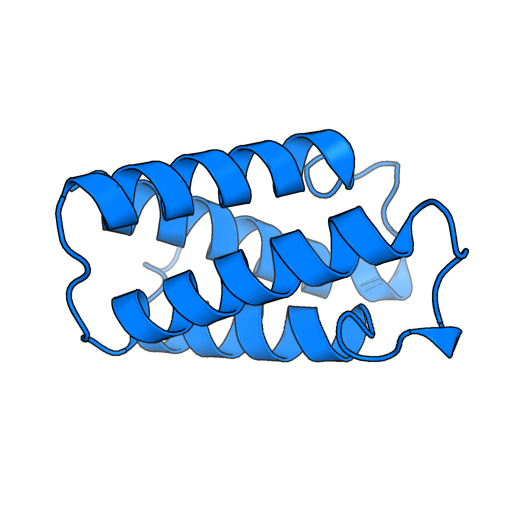A A 1 88 ? 11.082 7.577 1.908 1.00 93.50 88 ALA A O 1
ATOM 717 N N . PHE A 1 89 ? 11.446 7.786 -0.295 1.00 94.69 89 PHE A N 1
ATOM 718 C CA . PHE A 1 89 ? 10.055 7.577 -0.679 1.00 94.69 89 PHE A CA 1
ATOM 719 C C . PHE A 1 89 ? 9.597 6.132 -0.438 1.00 94.69 89 PHE A C 1
ATOM 721 O O . PHE A 1 89 ? 8.498 5.926 0.072 1.00 94.69 89 PHE A O 1
ATOM 728 N N . VAL A 1 90 ? 10.441 5.136 -0.741 1.00 94.62 90 VAL A N 1
ATOM 729 C CA . VAL A 1 90 ? 10.137 3.723 -0.453 1.00 94.62 90 VAL A CA 1
ATOM 730 C C . VAL A 1 90 ? 9.977 3.510 1.054 1.00 94.62 90 VAL A C 1
ATOM 732 O O . VA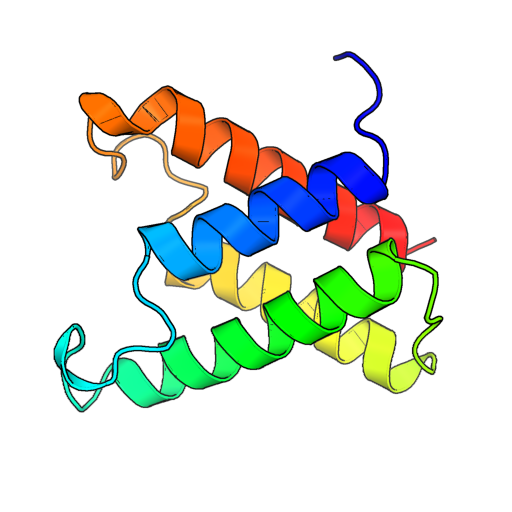L A 1 90 ? 9.011 2.881 1.477 1.00 94.62 90 VAL A O 1
ATOM 735 N N . GLN A 1 91 ? 10.846 4.117 1.872 1.00 95.38 91 GLN A N 1
ATOM 736 C CA . GLN A 1 91 ? 10.715 4.073 3.329 1.00 95.38 91 GLN A CA 1
ATOM 737 C C . GLN A 1 91 ? 9.396 4.691 3.815 1.00 95.38 91 GLN A C 1
ATOM 739 O O . GLN A 1 91 ? 8.692 4.077 4.614 1.00 95.38 91 GLN A O 1
ATOM 744 N N . GLU A 1 92 ? 9.032 5.882 3.326 1.00 95.62 92 GLU A N 1
ATOM 745 C CA . GLU A 1 92 ? 7.757 6.525 3.675 1.00 95.62 92 GLU A CA 1
ATOM 746 C C . GLU A 1 92 ? 6.554 5.647 3.298 1.00 95.62 92 GLU A C 1
ATOM 748 O O . GLU A 1 92 ? 5.591 5.534 4.061 1.00 95.62 92 GLU A O 1
ATOM 753 N N . ALA A 1 93 ? 6.604 5.008 2.128 1.00 96.62 93 ALA A N 1
ATOM 754 C CA . ALA A 1 93 ? 5.550 4.120 1.661 1.00 96.62 93 ALA A CA 1
ATOM 755 C C . ALA A 1 93 ? 5.466 2.827 2.492 1.00 96.62 93 ALA A C 1
ATOM 757 O O . ALA A 1 93 ? 4.359 2.408 2.837 1.00 96.62 93 ALA A O 1
ATOM 758 N N . LEU A 1 94 ? 6.604 2.254 2.895 1.00 96.50 94 LEU A N 1
ATOM 759 C CA . LEU A 1 94 ? 6.667 1.097 3.789 1.00 96.50 94 LEU A CA 1
ATOM 760 C C . LEU A 1 94 ? 6.040 1.431 5.148 1.00 96.50 94 LEU A C 1
ATOM 762 O O . LEU A 1 94 ? 5.154 0.717 5.619 1.00 96.50 94 LEU A O 1
ATOM 766 N N . GLU A 1 95 ? 6.437 2.557 5.747 1.00 96.00 95 GLU A N 1
ATOM 767 C CA . GLU A 1 95 ? 5.888 3.035 7.020 1.00 96.00 95 GLU A CA 1
ATOM 768 C C . GLU A 1 95 ? 4.368 3.274 6.926 1.00 96.00 95 GLU A C 1
ATOM 770 O O . GLU A 1 95 ? 3.621 2.927 7.846 1.00 96.00 95 GLU A O 1
ATOM 775 N N . ALA A 1 96 ? 3.877 3.803 5.798 1.00 97.62 96 ALA A N 1
ATOM 776 C CA . ALA A 1 96 ? 2.447 3.994 5.560 1.00 97.62 96 ALA A CA 1
ATOM 777 C C . ALA A 1 96 ? 1.673 2.671 5.444 1.00 97.62 96 ALA A C 1
ATOM 779 O O . ALA A 1 96 ? 0.571 2.559 5.994 1.00 97.62 96 ALA A O 1
ATOM 780 N N . ILE A 1 97 ? 2.226 1.661 4.768 1.00 97.50 97 ILE A N 1
ATOM 781 C CA . ILE A 1 97 ? 1.602 0.335 4.654 1.00 97.50 97 ILE A CA 1
ATOM 782 C C . ILE A 1 97 ? 1.583 -0.363 6.019 1.00 97.50 97 ILE A C 1
ATOM 784 O O . ILE A 1 97 ? 0.520 -0.813 6.453 1.00 97.50 97 ILE A O 1
ATOM 788 N N . GLN A 1 98 ? 2.701 -0.362 6.749 1.00 96.88 98 GLN A N 1
ATOM 789 C CA . GLN A 1 98 ? 2.794 -0.940 8.095 1.00 96.88 98 GLN A CA 1
ATOM 790 C C . GLN A 1 98 ? 1.832 -0.266 9.081 1.00 96.88 98 GLN A C 1
ATOM 792 O O . GLN A 1 98 ? 1.116 -0.943 9.825 1.00 96.88 98 GLN A O 1
ATOM 797 N N . PHE A 1 99 ? 1.745 1.068 9.053 1.00 96.81 99 PHE A N 1
ATOM 798 C CA . PHE A 1 99 ? 0.747 1.806 9.823 1.00 96.81 99 PHE A CA 1
ATOM 799 C C . PHE A 1 99 ? -0.674 1.348 9.480 1.00 96.81 99 PHE A C 1
ATOM 801 O O . PHE A 1 99 ? -1.502 1.165 10.371 1.00 96.81 99 PHE A O 1
ATOM 808 N N . THR A 1 100 ? -0.966 1.154 8.194 1.00 97.19 100 THR A N 1
ATOM 809 C CA . THR A 1 100 ? -2.300 0.772 7.721 1.00 97.19 100 THR A CA 1
ATOM 810 C C . THR A 1 100 ? -2.683 -0.633 8.170 1.00 97.19 100 THR A C 1
ATOM 812 O O . THR A 1 100 ? -3.808 -0.834 8.627 1.00 97.19 100 THR A O 1
ATOM 815 N N . ILE A 1 101 ? -1.746 -1.582 8.125 1.00 96.81 101 ILE A N 1
ATOM 816 C CA . ILE A 1 101 ? -1.922 -2.930 8.678 1.00 96.81 101 ILE A CA 1
ATOM 817 C C . ILE A 1 101 ? -2.312 -2.837 10.160 1.00 96.81 101 ILE A C 1
ATOM 819 O O . ILE A 1 101 ? -3.373 -3.325 10.558 1.00 96.81 101 ILE A O 1
ATOM 823 N N . GLN A 1 102 ? -1.529 -2.109 10.962 1.00 95.94 102 GLN A N 1
ATOM 824 C CA . GLN A 1 102 ? -1.810 -1.920 12.389 1.00 95.94 102 GLN A CA 1
ATOM 825 C C . GLN A 1 102 ? -3.128 -1.178 12.644 1.00 95.94 102 GLN A C 1
ATOM 827 O O . GLN A 1 102 ? -3.833 -1.474 13.607 1.00 95.94 102 GLN A O 1
ATOM 832 N N . PHE A 1 103 ? -3.472 -0.195 11.810 1.00 95.12 103 PHE A N 1
ATOM 833 C CA . PHE A 1 103 ? -4.720 0.562 11.901 1.00 95.12 103 PHE A CA 1
ATOM 834 C C . PHE A 1 103 ? -5.940 -0.337 11.687 1.00 95.12 103 PHE A C 1
ATOM 836 O O . PHE A 1 103 ? -6.930 -0.206 12.400 1.00 95.12 103 PHE A O 1
ATOM 843 N N . LEU A 1 104 ? -5.867 -1.266 10.733 1.00 95.00 104 LEU A N 1
ATOM 844 C CA . LEU A 1 104 ? -6.950 -2.199 10.436 1.00 95.00 104 LEU A CA 1
ATOM 845 C C . LEU A 1 104 ? -7.038 -3.332 11.473 1.00 95.00 104 LEU A C 1
ATOM 847 O O . LEU A 1 104 ? -8.118 -3.848 11.748 1.00 95.00 104 LEU A O 1
ATOM 851 N N . GLN A 1 105 ? -5.937 -3.725 12.100 1.00 91.12 105 GLN A N 1
ATOM 852 C CA . GLN A 1 105 ? -5.973 -4.765 13.134 1.00 91.12 105 GLN A CA 1
ATOM 853 C C . GLN A 1 105 ? -6.601 -4.298 14.465 1.00 91.12 105 GLN A C 1
ATOM 855 O O . GLN A 1 105 ? -6.955 -5.146 15.285 1.00 91.12 105 GLN A O 1
ATOM 860 N N . LYS A 1 106 ? -6.775 -2.984 14.668 1.00 76.94 106 LYS A N 1
ATOM 861 C CA . LYS A 1 106 ? -7.451 -2.385 15.835 1.00 76.94 106 LYS A CA 1
ATOM 862 C C . LYS A 1 106 ? -8.977 -2.430 15.723 1.00 76.94 106 LYS A C 1
ATOM 864 O O . LYS A 1 106 ? -9.618 -2.679 16.763 1.00 76.94 106 LYS A O 1
#

Organism: NCBI:txid1452732

Foldseek 3Di:
DPDQALQNLLVLLVVVCVVVVLVPCVVDDPVCNVLSVVLSVLSVVLSCVSVPNPDDLVNLVVSLVSLVVCCVVVVLVPLVPDDPVCSVSSVSNVVSSVSSSVVSVD

Sequence (106 aa):
MPQLEPKQAASIIEKWIAFYDMDNAKAWDKDDYPFIQSSCKVMRSAIQALRGKAPAPNERRKIVAGLEDWLDDSFMDDPNEWEKENKAFVQEALEAIQFTIQFLQK

pLDDT: mean 93.52, std 7.84, range [41.84, 98.44]